Protein AF-A0A821SED4-F1 (afdb_monomer_lite)

Radius of gyration: 14.98 Å; chains: 1; bounding box: 35×35×37 Å

Foldseek 3Di:
DVVQQWDDPPPAQWTARPQPRDIDDPDDPPDDSLVVCCVRCVPGPSNVPDPPPPPPPPPPPPDDDD

Secondary structure (DSSP, 8-state):
-GGGTEEE-SSTT-EEETTT--EE----TT--HHHHHHHH-TT-HHHHHS----------------

Sequence (66 aa):
MISAGWFSCNINDRVICIYCNTIFHEWTNNDDPIEVHKRLSPKCPFVISMPLVNNSPKIINNTLEE

Structure (mmCIF, N/CA/C/O backbone):
data_AF-A0A821SED4-F1
#
_entry.id   AF-A0A821SED4-F1
#
loop_
_atom_site.group_PDB
_atom_site.id
_atom_site.type_symbol
_atom_site.label_atom_id
_atom_site.label_alt_id
_atom_site.label_comp_id
_atom_site.label_asym_id
_atom_site.label_entity_id
_atom_site.label_seq_id
_atom_site.pdbx_PDB_ins_code
_atom_site.Cartn_x
_atom_site.Cartn_y
_atom_site.Cartn_z
_atom_site.occupancy
_atom_site.B_iso_or_equiv
_atom_site.auth_seq_id
_atom_site.auth_comp_id
_atom_site.auth_asym_id
_atom_site.auth_atom_id
_atom_site.pdbx_PDB_model_num
ATOM 1 N N . MET A 1 1 ? 1.256 -7.391 -4.030 1.00 58.84 1 MET A N 1
ATOM 2 C CA . MET A 1 1 ? 0.948 -5.942 -4.101 1.00 58.84 1 MET A CA 1
ATOM 3 C C . MET A 1 1 ? -0.550 -5.672 -3.954 1.00 58.84 1 MET A C 1
ATOM 5 O O . MET A 1 1 ? -0.921 -5.072 -2.956 1.00 58.84 1 MET A O 1
ATOM 9 N N . ILE A 1 2 ? -1.416 -6.179 -4.845 1.00 63.53 2 ILE A N 1
ATOM 10 C CA . ILE A 1 2 ? -2.881 -5.942 -4.804 1.00 63.53 2 ILE A CA 1
ATOM 11 C C . ILE A 1 2 ? -3.521 -6.355 -3.461 1.00 63.53 2 ILE A C 1
ATOM 13 O O . ILE A 1 2 ? -4.307 -5.605 -2.889 1.00 63.53 2 ILE A O 1
ATOM 17 N N . SER A 1 3 ? -3.113 -7.491 -2.887 1.00 65.38 3 SER A N 1
ATOM 18 C CA . SER A 1 3 ? -3.654 -8.001 -1.613 1.00 65.38 3 SER A CA 1
ATOM 19 C C . SER A 1 3 ? -3.321 -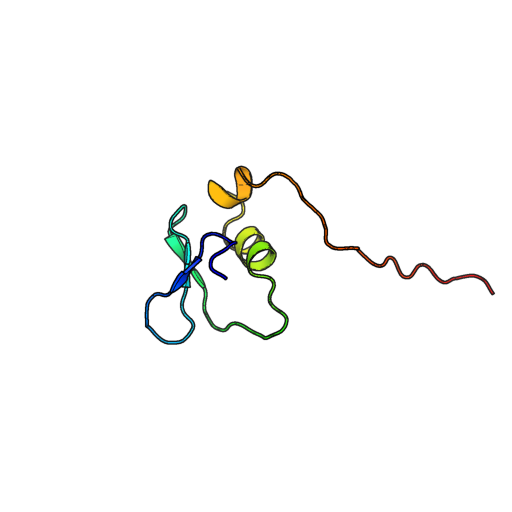7.155 -0.372 1.00 65.38 3 SER A C 1
ATOM 21 O O . SER A 1 3 ? -3.829 -7.445 0.704 1.00 65.38 3 SER A O 1
ATOM 23 N N . ALA A 1 4 ? -2.485 -6.118 -0.502 1.00 61.84 4 ALA A N 1
ATOM 24 C CA . ALA A 1 4 ? -2.118 -5.199 0.581 1.00 61.84 4 ALA A CA 1
ATOM 25 C C . ALA A 1 4 ? -2.729 -3.789 0.410 1.00 61.84 4 ALA A C 1
ATOM 27 O O . ALA A 1 4 ? -2.249 -2.823 1.007 1.00 61.84 4 ALA A O 1
ATOM 28 N N . GLY A 1 5 ? -3.777 -3.666 -0.415 1.00 61.12 5 GLY A N 1
ATOM 29 C CA . GLY A 1 5 ? -4.509 -2.413 -0.639 1.00 61.12 5 GLY A CA 1
ATOM 30 C C . GLY A 1 5 ? -3.870 -1.471 -1.664 1.00 61.12 5 GLY A C 1
ATOM 31 O O . GLY A 1 5 ? -4.319 -0.333 -1.798 1.00 61.12 5 GLY A O 1
ATOM 32 N N . TRP A 1 6 ? -2.840 -1.932 -2.379 1.00 70.62 6 TRP A N 1
ATOM 33 C CA . TRP A 1 6 ? -2.111 -1.157 -3.380 1.00 70.62 6 TRP A CA 1
ATOM 34 C C . TRP A 1 6 ? -2.732 -1.278 -4.774 1.00 70.62 6 TRP A C 1
ATOM 36 O O . TRP A 1 6 ? -3.027 -2.380 -5.238 1.00 70.62 6 TRP A O 1
ATOM 46 N N . PHE A 1 7 ? -2.840 -0.149 -5.469 1.00 76.94 7 PHE A N 1
ATOM 47 C CA . PHE A 1 7 ? -3.227 -0.040 -6.874 1.00 76.94 7 PHE A CA 1
ATOM 48 C C . PHE A 1 7 ? -2.070 0.554 -7.674 1.00 76.94 7 PHE A C 1
ATOM 50 O O . PHE A 1 7 ? -1.403 1.471 -7.199 1.00 76.94 7 PHE A O 1
ATOM 57 N N . SER A 1 8 ? -1.811 0.040 -8.878 1.00 71.62 8 SER A N 1
ATOM 58 C CA . SER A 1 8 ? -0.766 0.588 -9.744 1.00 71.62 8 SER A CA 1
ATOM 59 C C . SER A 1 8 ? -1.181 1.950 -10.288 1.00 71.62 8 SER A C 1
ATOM 61 O O . SER A 1 8 ? -2.280 2.116 -10.813 1.00 71.62 8 SER A O 1
ATOM 63 N N . CYS A 1 9 ? -0.272 2.920 -10.238 1.00 71.06 9 CYS A N 1
ATOM 64 C CA . CYS A 1 9 ? -0.497 4.235 -10.839 1.00 71.06 9 CYS A CA 1
ATOM 65 C C . CYS A 1 9 ? -0.285 4.234 -12.365 1.00 71.06 9 CYS A C 1
ATOM 67 O O . CYS A 1 9 ? -0.340 5.295 -12.978 1.00 71.06 9 CYS A O 1
ATOM 69 N N . ASN A 1 10 ? 0.009 3.074 -12.971 1.00 71.06 10 ASN A N 1
ATOM 70 C CA . ASN A 1 10 ? 0.425 2.907 -14.373 1.00 71.06 10 ASN A CA 1
ATOM 71 C C . ASN A 1 10 ? 1.621 3.794 -14.774 1.00 71.06 10 ASN A C 1
ATOM 73 O O . ASN A 1 10 ? 1.816 4.107 -15.945 1.00 71.06 10 ASN A O 1
ATOM 77 N N . ILE A 1 11 ? 2.429 4.188 -13.788 1.00 72.38 11 ILE A N 1
ATOM 78 C CA . ILE A 1 11 ? 3.649 4.976 -13.949 1.00 72.38 11 ILE A CA 1
ATOM 79 C C . ILE A 1 11 ? 4.756 4.219 -13.214 1.00 72.38 11 ILE A C 1
ATOM 81 O O . ILE A 1 11 ? 4.822 4.265 -11.985 1.00 72.38 11 ILE A O 1
ATOM 85 N N . ASN A 1 12 ? 5.624 3.539 -13.964 1.00 80.31 12 ASN A N 1
ATOM 86 C CA . ASN A 1 12 ? 6.711 2.709 -13.430 1.00 80.31 12 ASN A CA 1
ATOM 87 C C . ASN A 1 12 ? 6.205 1.694 -12.383 1.00 80.31 12 ASN A C 1
ATOM 89 O O . ASN A 1 12 ? 5.220 0.997 -12.617 1.00 80.31 12 ASN A O 1
ATOM 93 N N . ASP A 1 13 ? 6.867 1.620 -11.232 1.00 80.25 13 ASP A N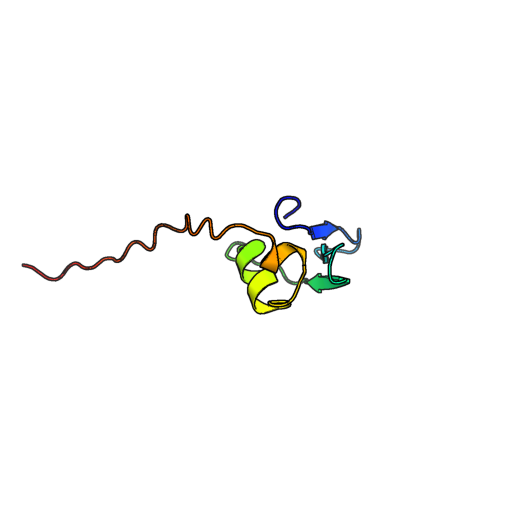 1
ATOM 94 C CA . ASP A 1 13 ? 6.564 0.747 -10.099 1.00 80.25 13 ASP A CA 1
ATOM 95 C C . ASP A 1 13 ? 5.750 1.453 -8.997 1.00 80.25 13 ASP A C 1
ATOM 97 O O . ASP A 1 13 ? 5.566 0.920 -7.900 1.00 80.25 13 ASP A O 1
ATOM 101 N N . ARG A 1 14 ? 5.249 2.665 -9.276 1.00 84.81 14 ARG A N 1
ATOM 102 C CA . ARG A 1 14 ? 4.464 3.438 -8.312 1.00 84.81 14 ARG A CA 1
ATOM 103 C C . ARG A 1 14 ? 3.145 2.746 -8.035 1.00 84.81 14 ARG A C 1
ATOM 105 O O . ARG A 1 14 ? 2.348 2.490 -8.944 1.00 84.81 14 ARG A O 1
ATOM 112 N N . VAL A 1 15 ? 2.877 2.562 -6.753 1.00 85.81 15 VAL A N 1
ATOM 113 C CA . VAL A 1 15 ? 1.587 2.098 -6.267 1.00 85.81 15 VAL A CA 1
ATOM 114 C C . VAL A 1 15 ? 1.019 3.057 -5.235 1.00 85.81 15 VAL A C 1
ATOM 116 O O . VAL A 1 15 ? 1.759 3.682 -4.480 1.00 85.81 15 VAL A O 1
ATOM 119 N N . ILE A 1 16 ? -0.304 3.163 -5.201 1.00 89.38 16 ILE A N 1
ATOM 120 C CA . ILE A 1 16 ? -1.059 3.995 -4.268 1.00 89.38 16 ILE A CA 1
ATOM 121 C C . ILE A 1 16 ? -2.004 3.130 -3.440 1.00 89.38 16 ILE A C 1
ATOM 123 O O . ILE A 1 16 ? -2.665 2.234 -3.965 1.00 89.38 16 ILE A O 1
ATOM 127 N N . CYS A 1 17 ? -2.080 3.388 -2.140 1.00 90.56 17 CYS A N 1
ATOM 128 C CA . CYS A 1 17 ? -3.105 2.794 -1.295 1.00 90.56 17 CYS A CA 1
ATOM 129 C C . CYS A 1 17 ? -4.437 3.535 -1.470 1.00 90.56 17 CYS A C 1
ATOM 131 O O . CYS A 1 17 ? -4.494 4.746 -1.277 1.00 90.56 17 CYS A O 1
ATOM 133 N N . ILE A 1 18 ? -5.531 2.825 -1.751 1.00 88.81 18 ILE A N 1
ATOM 134 C CA . ILE A 1 18 ? -6.861 3.456 -1.909 1.00 88.81 18 ILE A CA 1
ATOM 135 C C . ILE A 1 18 ? -7.499 3.927 -0.597 1.00 88.81 18 ILE A C 1
ATOM 137 O O . ILE A 1 18 ? -8.461 4.685 -0.629 1.00 88.81 18 ILE A O 1
ATOM 141 N N . TYR A 1 19 ? -6.988 3.476 0.551 1.00 88.06 19 TYR A N 1
ATOM 142 C CA . TYR A 1 19 ? -7.563 3.783 1.865 1.00 88.06 19 TYR A CA 1
ATOM 143 C C . TYR A 1 19 ? -6.887 4.968 2.563 1.00 88.06 19 TYR A C 1
ATOM 145 O O . TYR A 1 19 ? -7.499 5.600 3.419 1.00 88.06 19 TYR A O 1
ATOM 153 N N . CYS A 1 20 ? -5.620 5.247 2.243 1.00 91.62 20 CYS A N 1
ATOM 154 C CA . CYS A 1 20 ? -4.845 6.327 2.865 1.00 91.62 20 CYS A CA 1
ATOM 155 C C . CYS A 1 20 ? -4.073 7.200 1.870 1.00 91.62 20 CYS A C 1
ATOM 157 O O . CYS A 1 20 ? -3.376 8.121 2.289 1.00 91.62 20 CYS A O 1
ATOM 159 N N . ASN A 1 21 ? -4.160 6.898 0.572 1.00 91.81 21 ASN A N 1
ATOM 160 C CA . ASN A 1 21 ? -3.528 7.632 -0.525 1.00 91.81 21 ASN A CA 1
ATOM 161 C C . ASN A 1 21 ? -1.995 7.715 -0.444 1.00 91.81 21 ASN A C 1
ATOM 163 O O . ASN A 1 21 ? -1.378 8.450 -1.213 1.00 91.81 21 ASN A O 1
ATOM 167 N N . THR A 1 22 ? -1.359 6.944 0.444 1.00 92.19 22 THR A N 1
ATOM 168 C CA . THR A 1 22 ? 0.097 6.800 0.475 1.00 92.19 22 THR A CA 1
ATOM 169 C C . THR A 1 22 ? 0.565 6.197 -0.843 1.00 92.19 22 THR A C 1
ATOM 171 O O . THR A 1 22 ? 0.027 5.182 -1.284 1.00 92.19 22 THR A O 1
ATOM 174 N N . ILE A 1 23 ? 1.563 6.828 -1.460 1.00 90.19 23 ILE A N 1
ATOM 175 C CA . ILE A 1 23 ? 2.220 6.353 -2.677 1.00 90.19 23 ILE A CA 1
ATOM 176 C C . ILE A 1 23 ? 3.579 5.787 -2.284 1.00 90.19 23 ILE A C 1
ATOM 178 O O . ILE A 1 23 ? 4.302 6.411 -1.508 1.00 90.19 23 ILE A O 1
ATOM 182 N N . PHE A 1 24 ? 3.931 4.630 -2.832 1.00 90.25 24 PHE A N 1
ATOM 183 C CA . PHE A 1 24 ? 5.263 4.057 -2.694 1.00 90.25 24 PHE A CA 1
ATOM 184 C C . PHE A 1 24 ? 5.816 3.622 -4.052 1.00 90.25 24 PHE A C 1
ATOM 186 O O . PHE A 1 24 ? 5.066 3.233 -4.950 1.00 90.25 24 PHE A O 1
ATOM 193 N N . HIS A 1 25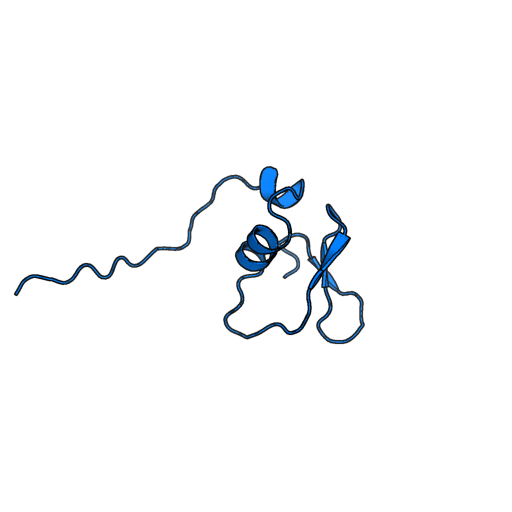 ? 7.130 3.738 -4.191 1.00 88.50 25 HIS A N 1
ATOM 194 C CA . HIS A 1 25 ? 7.926 3.399 -5.364 1.00 88.50 25 HIS A CA 1
ATOM 195 C C . HIS A 1 25 ? 9.311 2.933 -4.914 1.00 88.50 25 HIS A C 1
ATOM 197 O O . HIS A 1 25 ? 9.611 2.999 -3.725 1.00 88.50 25 HIS A O 1
ATOM 203 N N . GLU A 1 26 ? 10.145 2.523 -5.866 1.00 88.56 26 GLU A N 1
ATOM 204 C CA . GLU A 1 26 ? 11.454 1.902 -5.642 1.00 88.56 26 GLU A CA 1
ATOM 205 C C . GLU A 1 26 ? 11.343 0.571 -4.890 1.00 88.56 26 GLU A C 1
ATOM 207 O O . GLU A 1 26 ? 12.038 0.322 -3.908 1.00 88.56 26 GLU A O 1
ATOM 212 N N . TRP A 1 27 ? 10.449 -0.298 -5.369 1.00 87.12 27 TRP A N 1
ATOM 213 C CA . TRP A 1 27 ? 10.296 -1.644 -4.818 1.00 87.12 27 TRP A CA 1
ATOM 214 C C . TRP A 1 27 ? 11.551 -2.486 -5.034 1.00 87.12 27 TRP A C 1
ATOM 216 O O . TRP A 1 27 ? 12.078 -2.588 -6.143 1.00 87.12 27 TRP A O 1
ATOM 226 N N . THR A 1 28 ? 11.974 -3.174 -3.980 1.00 88.19 28 THR A N 1
ATOM 227 C CA . THR A 1 28 ? 13.005 -4.207 -4.028 1.00 88.19 28 THR A CA 1
ATOM 228 C C . THR A 1 28 ? 12.377 -5.596 -3.918 1.00 88.19 28 THR A C 1
ATOM 230 O O . THR A 1 28 ? 11.280 -5.769 -3.387 1.00 88.19 28 THR A O 1
ATOM 233 N N . ASN A 1 29 ? 13.092 -6.630 -4.372 1.00 85.31 29 ASN A N 1
ATOM 234 C CA . ASN A 1 29 ? 12.632 -8.023 -4.256 1.00 85.31 29 ASN A CA 1
ATOM 235 C C . ASN A 1 29 ? 12.471 -8.497 -2.797 1.00 85.31 29 ASN A C 1
ATOM 237 O O . ASN A 1 29 ? 11.887 -9.551 -2.558 1.00 85.31 29 ASN A O 1
ATOM 241 N N . ASN A 1 30 ? 13.004 -7.745 -1.833 1.00 89.12 30 ASN A N 1
ATOM 242 C CA . ASN A 1 30 ? 12.936 -8.044 -0.407 1.00 89.12 30 ASN A CA 1
ATOM 243 C C . ASN A 1 30 ? 11.807 -7.292 0.313 1.00 89.12 30 ASN A C 1
ATOM 245 O O . ASN A 1 30 ? 11.596 -7.530 1.502 1.00 89.12 30 ASN A O 1
ATOM 249 N N . ASP A 1 31 ? 11.091 -6.398 -0.373 1.00 86.94 31 ASP A N 1
ATOM 250 C CA . ASP A 1 31 ? 10.026 -5.614 0.240 1.00 86.94 31 ASP A CA 1
ATOM 251 C C . ASP A 1 31 ? 8.736 -6.426 0.377 1.00 86.94 31 ASP A C 1
ATOM 253 O O . ASP A 1 31 ? 8.125 -6.841 -0.610 1.00 86.94 31 ASP A O 1
ATOM 257 N N . ASP A 1 32 ? 8.268 -6.585 1.618 1.00 86.19 32 ASP A N 1
ATOM 258 C CA . ASP A 1 32 ? 6.917 -7.067 1.884 1.00 86.19 32 ASP A CA 1
ATOM 259 C C . ASP A 1 32 ? 5.912 -5.899 1.782 1.00 86.19 32 ASP A C 1
ATOM 261 O O . ASP A 1 32 ? 6.019 -4.915 2.525 1.00 86.19 32 ASP A O 1
ATOM 265 N N . PRO A 1 33 ? 4.900 -5.974 0.896 1.00 86.81 33 PRO A N 1
ATOM 266 C CA . PRO A 1 33 ? 3.962 -4.876 0.693 1.00 86.81 33 PRO A CA 1
ATOM 267 C C . PRO A 1 33 ? 3.141 -4.483 1.921 1.00 86.81 33 PRO A C 1
ATOM 269 O O . PRO A 1 33 ? 2.674 -3.345 1.971 1.00 86.81 33 PRO A O 1
ATOM 272 N N . ILE A 1 34 ? 2.923 -5.394 2.874 1.00 85.56 34 ILE A N 1
ATOM 273 C CA . ILE A 1 34 ? 2.181 -5.118 4.109 1.00 85.56 34 ILE A CA 1
ATOM 274 C C . ILE A 1 34 ? 3.102 -4.416 5.105 1.00 85.56 34 ILE A C 1
ATOM 276 O O . ILE A 1 34 ? 2.707 -3.407 5.684 1.00 85.56 34 ILE A O 1
ATOM 280 N N . GLU A 1 35 ? 4.330 -4.898 5.283 1.00 89.00 35 G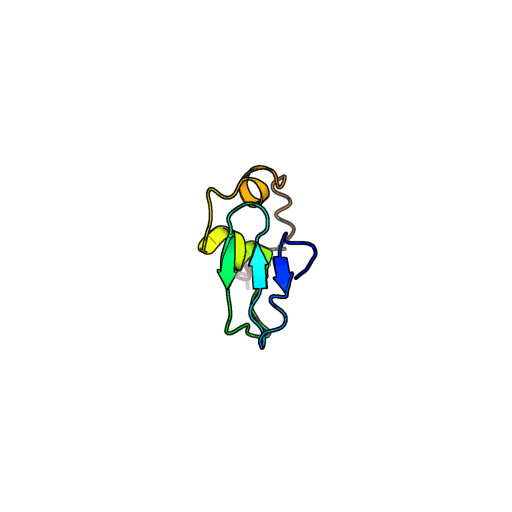LU A N 1
ATOM 281 C CA . GLU A 1 35 ? 5.316 -4.285 6.178 1.00 89.00 35 GLU A CA 1
ATOM 282 C C . GLU A 1 35 ? 5.713 -2.881 5.704 1.00 89.00 35 GLU A C 1
ATOM 284 O O . GLU A 1 35 ? 5.756 -1.945 6.505 1.00 89.00 35 GLU A O 1
ATOM 289 N N . VAL A 1 36 ? 5.899 -2.685 4.393 1.00 90.69 36 VAL A N 1
ATOM 290 C CA . VAL A 1 36 ? 6.106 -1.351 3.805 1.00 90.69 36 VAL A CA 1
ATOM 291 C C . VAL A 1 36 ? 4.904 -0.443 4.084 1.00 90.69 36 VAL A C 1
ATOM 293 O O . VAL A 1 36 ? 5.080 0.700 4.508 1.00 90.69 36 VAL A O 1
ATOM 296 N N . HIS A 1 37 ? 3.677 -0.943 3.924 1.00 90.69 37 HIS A N 1
ATOM 297 C CA . HIS A 1 37 ? 2.461 -0.168 4.186 1.00 90.69 37 HIS A CA 1
ATOM 298 C C . HIS A 1 37 ? 2.319 0.201 5.673 1.00 90.69 37 HIS A C 1
ATOM 300 O O . HIS A 1 37 ? 2.063 1.363 5.990 1.00 90.69 37 HIS A O 1
ATOM 306 N N . LYS A 1 38 ? 2.568 -0.740 6.594 1.00 89.56 38 LYS A N 1
ATOM 307 C CA . LYS A 1 38 ? 2.601 -0.493 8.047 1.00 89.56 38 LYS A CA 1
ATOM 308 C C . LYS A 1 38 ? 3.643 0.557 8.422 1.00 89.56 38 LYS A C 1
ATOM 310 O O . LYS A 1 38 ? 3.358 1.428 9.238 1.00 89.56 38 LYS A O 1
ATOM 315 N N . ARG A 1 39 ? 4.836 0.491 7.820 1.00 91.88 39 ARG A N 1
ATOM 316 C CA . ARG A 1 39 ? 5.932 1.436 8.072 1.00 91.88 39 ARG A CA 1
ATOM 317 C C . ARG A 1 39 ? 5.593 2.848 7.600 1.00 91.88 39 ARG A C 1
ATOM 319 O O . ARG A 1 39 ? 5.883 3.806 8.309 1.00 91.88 39 ARG A O 1
ATOM 326 N N . LEU A 1 40 ? 5.003 2.983 6.413 1.00 92.12 40 LEU A N 1
ATOM 327 C CA . LEU A 1 40 ? 4.737 4.286 5.794 1.00 92.12 40 LEU A CA 1
ATOM 328 C C . LEU A 1 40 ? 3.439 4.938 6.280 1.00 92.12 40 LEU A C 1
ATOM 330 O O . LEU A 1 40 ? 3.365 6.160 6.375 1.00 92.12 40 LEU A O 1
ATOM 334 N N . SER A 1 41 ? 2.411 4.142 6.578 1.00 91.88 41 SER A N 1
ATOM 335 C CA . SER A 1 41 ? 1.088 4.634 6.969 1.00 91.88 41 SER A CA 1
ATOM 336 C C . SER A 1 41 ? 0.468 3.743 8.054 1.00 91.88 41 SER A C 1
ATOM 338 O O . SER A 1 41 ? -0.541 3.072 7.823 1.00 91.88 41 SER A O 1
ATOM 340 N N . PRO A 1 42 ? 1.036 3.734 9.278 1.00 91.25 42 PRO A N 1
ATOM 341 C CA . PRO A 1 42 ? 0.578 2.866 10.370 1.00 91.25 42 PRO A CA 1
ATOM 342 C C . PRO A 1 42 ? -0.857 3.162 10.827 1.00 91.25 42 PRO A C 1
ATOM 344 O O . PRO A 1 42 ? -1.491 2.330 11.468 1.00 91.25 42 PRO A O 1
ATOM 347 N N . LYS A 1 43 ? -1.377 4.353 10.504 1.00 92.06 43 LYS A N 1
ATOM 348 C CA . LYS A 1 43 ? -2.747 4.783 10.816 1.00 92.06 43 LYS A CA 1
ATOM 349 C C . LYS A 1 43 ? -3.727 4.580 9.655 1.00 92.06 43 LYS A C 1
ATOM 351 O O . LYS A 1 43 ? -4.861 5.044 9.729 1.00 92.06 43 LYS A O 1
ATOM 356 N N . CYS A 1 44 ? -3.298 3.938 8.569 1.00 93.44 44 CYS A N 1
ATOM 357 C CA . CYS A 1 44 ? -4.165 3.642 7.438 1.00 93.44 44 CYS A CA 1
ATOM 358 C C . CYS A 1 44 ? -5.347 2.760 7.884 1.00 93.44 44 CYS A C 1
ATOM 360 O O . CYS A 1 44 ? -5.110 1.754 8.557 1.00 93.44 44 CYS A O 1
ATOM 362 N N . PRO A 1 45 ? -6.597 3.063 7.478 1.00 90.56 45 PRO A N 1
ATOM 363 C CA . PRO A 1 45 ? -7.754 2.233 7.814 1.00 90.56 45 PRO A CA 1
ATOM 364 C C . PRO A 1 45 ? -7.570 0.762 7.429 1.00 90.56 45 PRO A C 1
ATOM 366 O O . PRO A 1 45 ? -7.919 -0.116 8.208 1.00 90.56 45 PRO A O 1
ATOM 369 N N . PHE A 1 46 ? -6.941 0.495 6.280 1.00 87.56 46 PHE A N 1
ATOM 370 C CA . PHE A 1 46 ? -6.600 -0.861 5.848 1.00 87.56 46 PHE A CA 1
ATOM 371 C C . PHE A 1 46 ? -5.646 -1.553 6.826 1.00 87.56 46 PHE A C 1
ATOM 373 O O . PHE A 1 46 ? -5.939 -2.653 7.283 1.00 87.56 46 PHE A O 1
ATOM 380 N N . VAL A 1 47 ? -4.548 -0.884 7.197 1.00 88.62 47 VAL A N 1
ATOM 381 C CA . VAL A 1 47 ? -3.541 -1.412 8.134 1.00 88.62 47 VAL A CA 1
ATOM 382 C C . VAL A 1 47 ? -4.145 -1.684 9.511 1.00 88.62 47 VAL A C 1
ATOM 384 O O . VAL A 1 47 ? -3.873 -2.729 10.093 1.00 88.62 47 VAL A O 1
ATOM 387 N N . ILE A 1 48 ? -4.990 -0.780 10.011 1.00 90.00 48 ILE A N 1
ATOM 388 C CA . ILE A 1 48 ? -5.681 -0.935 11.300 1.00 90.00 48 ILE A CA 1
ATOM 389 C C . ILE A 1 48 ? -6.702 -2.080 11.245 1.00 90.00 48 ILE A C 1
ATOM 391 O O . ILE A 1 48 ? -6.844 -2.826 12.209 1.00 90.00 48 ILE A O 1
ATOM 395 N N . SER A 1 49 ? -7.427 -2.213 10.130 1.00 84.75 49 SER A N 1
ATOM 396 C CA . SER A 1 49 ? -8.467 -3.237 9.955 1.00 84.75 49 SER A CA 1
ATOM 397 C C . SER A 1 49 ? -7.920 -4.639 9.697 1.00 84.75 49 SER A C 1
ATOM 399 O O . SER A 1 49 ? -8.665 -5.612 9.805 1.00 84.75 49 SER A O 1
ATOM 401 N N . MET A 1 50 ? -6.640 -4.756 9.337 1.00 75.88 50 MET A N 1
ATOM 402 C CA . MET A 1 50 ? -6.022 -6.043 9.071 1.00 75.88 50 MET A CA 1
ATOM 403 C C . MET A 1 50 ? -5.887 -6.791 10.406 1.00 75.88 50 MET A C 1
ATOM 405 O O . MET A 1 50 ? -5.164 -6.318 11.288 1.00 75.88 50 MET A O 1
ATOM 409 N N . PRO A 1 51 ? -6.568 -7.940 10.600 1.00 60.09 51 PRO A N 1
ATOM 410 C CA . PRO A 1 51 ? -6.343 -8.749 11.788 1.00 60.09 51 PRO A CA 1
ATOM 411 C C . PRO A 1 51 ? -4.854 -9.086 11.834 1.00 60.09 51 PRO A C 1
ATOM 413 O O . PRO A 1 51 ? -4.244 -9.283 10.783 1.00 60.09 51 PRO A O 1
ATOM 416 N N . LEU A 1 52 ? -4.264 -9.111 13.029 1.00 57.25 52 LEU A N 1
ATOM 417 C CA . LEU A 1 52 ? -2.854 -9.431 13.268 1.00 57.25 52 LEU A CA 1
ATOM 418 C C . LEU A 1 52 ? -2.526 -10.876 12.833 1.00 57.25 52 LEU A C 1
ATOM 420 O O . LEU A 1 52 ? -2.183 -11.718 13.655 1.00 57.25 52 LEU A O 1
ATOM 424 N N . VAL A 1 53 ? -2.622 -11.208 11.546 1.00 49.44 53 VAL A N 1
ATOM 425 C CA . VAL A 1 53 ? -2.019 -12.405 10.965 1.00 49.44 53 VAL A CA 1
ATOM 426 C C . VAL A 1 53 ? -0.537 -12.111 10.806 1.00 49.44 53 VAL A C 1
ATOM 428 O O . VAL A 1 53 ?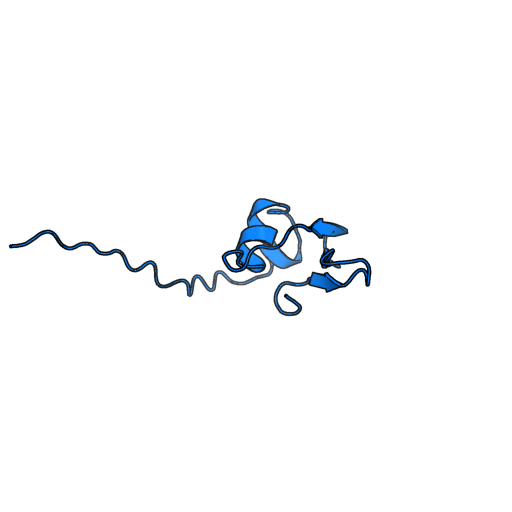 -0.011 -11.876 9.721 1.00 49.44 53 VAL A O 1
ATOM 431 N N . ASN A 1 54 ? 0.144 -12.119 11.948 1.00 49.41 54 ASN A N 1
ATOM 432 C CA . ASN A 1 54 ? 1.578 -12.317 12.026 1.00 49.41 54 ASN A CA 1
ATOM 433 C C . ASN A 1 54 ? 1.862 -13.779 11.644 1.00 49.41 54 ASN A C 1
ATOM 435 O O . ASN A 1 54 ? 2.154 -14.602 12.500 1.00 49.41 54 ASN A O 1
ATOM 439 N N . ASN A 1 55 ? 1.744 -14.108 10.357 1.00 45.84 55 ASN A N 1
ATOM 440 C CA . ASN A 1 55 ? 2.310 -15.326 9.773 1.00 45.84 55 ASN A CA 1
ATOM 441 C C . ASN A 1 55 ? 3.609 -14.996 9.030 1.00 45.84 55 ASN A C 1
ATOM 443 O O . ASN A 1 55 ? 3.877 -15.510 7.950 1.00 45.84 55 ASN A O 1
ATOM 447 N N . SER A 1 56 ? 4.443 -14.138 9.612 1.00 49.91 56 SER A N 1
ATOM 448 C CA . SER A 1 56 ? 5.876 -14.300 9.428 1.00 49.91 56 SER A CA 1
ATOM 449 C C . SER A 1 56 ? 6.311 -15.333 10.467 1.00 49.91 56 SER A C 1
ATOM 451 O O . SER A 1 56 ? 6.271 -15.025 11.663 1.00 49.91 56 SER A O 1
ATOM 453 N N . PRO A 1 57 ? 6.715 -16.559 10.078 1.00 41.06 57 PRO A N 1
ATOM 454 C CA . PRO A 1 57 ? 7.544 -17.345 10.965 1.00 41.06 57 PRO A CA 1
ATOM 455 C C . PRO A 1 57 ? 8.808 -16.509 11.147 1.00 41.06 57 PRO A C 1
ATOM 457 O O . PRO A 1 57 ? 9.690 -16.482 10.292 1.00 41.06 57 PRO A O 1
ATOM 460 N N . LYS A 1 58 ? 8.882 -15.767 12.255 1.00 46.81 58 LYS A N 1
ATOM 461 C CA . LYS A 1 58 ? 10.174 -15.427 12.823 1.00 46.81 58 LYS A CA 1
ATOM 462 C C . LYS A 1 58 ? 10.782 -16.781 13.132 1.00 46.81 58 LYS A C 1
ATOM 464 O O . LYS A 1 58 ? 10.462 -17.383 14.154 1.00 46.81 58 LYS A O 1
ATOM 469 N N . ILE A 1 59 ? 11.592 -17.289 12.207 1.00 45.16 59 ILE A N 1
ATOM 470 C CA . ILE A 1 59 ? 12.603 -18.273 12.541 1.00 45.16 59 ILE A CA 1
ATOM 471 C C . ILE A 1 59 ? 13.468 -17.529 13.551 1.00 45.16 59 ILE A C 1
ATOM 473 O O . ILE A 1 59 ? 14.347 -16.755 13.195 1.00 45.16 59 ILE A O 1
ATOM 477 N N . ILE A 1 60 ? 13.108 -17.652 14.825 1.00 49.25 60 ILE A N 1
ATOM 478 C CA . ILE A 1 60 ? 14.045 -17.470 15.909 1.00 49.25 60 ILE A CA 1
ATOM 479 C C . ILE A 1 60 ? 14.995 -18.649 15.761 1.00 49.25 60 ILE A C 1
ATOM 481 O O . ILE A 1 60 ? 14.757 -19.740 16.268 1.00 49.25 60 ILE A O 1
ATOM 485 N N . ASN A 1 61 ? 16.045 -18.468 14.974 1.00 40.84 61 ASN A N 1
ATOM 486 C CA . ASN A 1 61 ? 17.216 -19.323 15.019 1.00 40.84 61 ASN A CA 1
ATOM 487 C C . ASN A 1 61 ? 17.893 -19.089 16.373 1.00 40.84 61 ASN A C 1
ATOM 489 O O . ASN A 1 61 ? 18.899 -18.399 16.495 1.00 40.84 61 ASN A O 1
ATOM 493 N N . ASN A 1 62 ? 17.265 -19.648 17.404 1.00 48.53 62 ASN A N 1
ATOM 494 C CA . ASN A 1 62 ? 17.854 -19.889 18.697 1.00 48.53 62 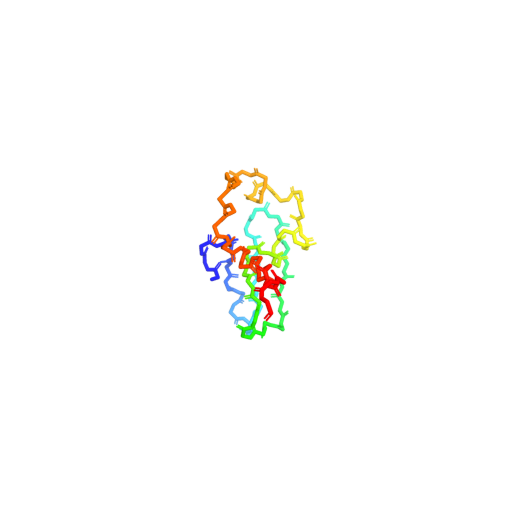ASN A CA 1
ATOM 495 C C . ASN A 1 62 ? 18.566 -21.239 18.582 1.00 48.53 62 ASN A C 1
ATOM 497 O O . ASN A 1 62 ? 17.986 -22.282 18.870 1.00 48.53 62 ASN A O 1
ATOM 501 N N . THR A 1 63 ? 19.802 -21.216 18.090 1.00 44.31 63 THR A N 1
ATOM 502 C CA . THR A 1 63 ? 20.727 -22.340 18.252 1.00 44.31 63 THR A CA 1
ATOM 503 C C . THR A 1 63 ? 21.928 -21.829 19.034 1.00 44.31 63 THR A C 1
ATOM 505 O O . THR A 1 63 ? 22.898 -21.325 18.475 1.00 44.31 63 THR A O 1
ATOM 508 N N . LEU A 1 64 ? 21.801 -21.899 20.353 1.00 53.34 64 LEU A N 1
ATOM 509 C CA . LEU A 1 64 ? 22.910 -22.246 21.231 1.00 53.34 64 LEU A CA 1
ATOM 510 C C . LEU A 1 64 ? 22.543 -23.601 21.852 1.00 53.34 64 LEU A C 1
ATOM 512 O O . LEU A 1 64 ? 21.352 -23.837 22.052 1.00 53.34 64 LEU A O 1
ATOM 516 N N . GLU A 1 65 ? 23.570 -24.404 22.151 1.00 39.94 65 GLU A N 1
ATOM 517 C CA . GLU A 1 65 ? 23.594 -25.842 22.515 1.00 39.94 65 GLU A CA 1
ATOM 518 C C . GLU A 1 65 ? 23.789 -26.741 21.272 1.00 39.94 65 GLU A C 1
ATOM 520 O O . GLU A 1 65 ? 22.898 -26.826 20.431 1.00 39.94 65 GLU A O 1
ATOM 525 N N . GLU A 1 66 ? 24.943 -27.373 21.005 1.00 42.09 66 GLU A N 1
ATOM 526 C CA . GLU A 1 66 ? 26.191 -27.664 21.754 1.00 42.09 66 GLU A CA 1
ATOM 527 C C . GLU A 1 66 ? 27.452 -27.324 20.932 1.00 42.09 66 GLU A C 1
ATOM 529 O O . GLU A 1 66 ? 27.404 -27.437 19.683 1.00 42.09 66 GLU A O 1
#

pLDDT: mean 75.06, std 17.76, range [39.94, 93.44]